Protein AF-A0AB36L0E2-F1 (afdb_monomer_lite)

pLDDT: mean 90.2, std 4.82, range [69.38, 94.31]

Sequence (44 aa):
MNPFKGRHFQRDIIRWAVRWYCKYGISYRELQEMLAERGVNVDH

Organism: NCBI:txid72407

Secondary structure (DSSP, 8-state):
--TTTT-SS-HHHHHHHHHHHHHH---HHHHHHHHHTTT-----

Structure (mmCIF, N/CA/C/O backbone):
data_AF-A0AB36L0E2-F1
#
_entry.id   AF-A0AB36L0E2-F1
#
loop_
_atom_site.group_PDB
_atom_site.id
_atom_site.type_symbol
_atom_site.label_atom_id
_atom_site.label_alt_id
_atom_site.label_comp_id
_atom_site.label_asym_id
_atom_site.label_entity_id
_atom_site.label_seq_id
_atom_site.pdbx_PDB_ins_code
_atom_site.Cartn_x
_atom_site.Cartn_y
_atom_site.Cartn_z
_atom_site.occupancy
_atom_site.B_iso_or_equiv
_atom_site.auth_seq_id
_atom_site.auth_comp_id
_atom_site.auth_asym_id
_atom_site.auth_atom_id
_atom_site.pdbx_PDB_model_num
ATOM 1 N N . MET A 1 1 ? 4.750 4.875 -24.096 1.00 78.50 1 MET A N 1
ATOM 2 C CA . MET A 1 1 ? 5.456 3.814 -23.340 1.00 78.50 1 MET A CA 1
ATOM 3 C C . MET A 1 1 ? 4.605 3.449 -22.131 1.00 78.50 1 MET A C 1
ATOM 5 O O . MET A 1 1 ? 4.229 4.359 -21.407 1.00 78.50 1 MET A O 1
ATOM 9 N N . ASN A 1 2 ? 4.233 2.176 -21.948 1.00 82.25 2 ASN A N 1
ATOM 10 C CA . ASN A 1 2 ? 3.350 1.757 -20.848 1.00 82.25 2 ASN A CA 1
ATOM 11 C C . ASN A 1 2 ? 4.186 1.420 -19.600 1.00 82.25 2 ASN A C 1
ATOM 13 O O . ASN A 1 2 ? 4.822 0.366 -19.595 1.00 82.25 2 ASN A O 1
ATOM 17 N N . PRO A 1 3 ? 4.170 2.249 -18.536 1.00 84.50 3 PRO A N 1
ATOM 18 C CA . PRO A 1 3 ? 5.041 2.068 -17.364 1.00 84.50 3 PRO A CA 1
ATOM 19 C C . PRO A 1 3 ? 4.710 0.822 -16.525 1.00 84.50 3 PRO A C 1
ATOM 21 O O . PRO A 1 3 ? 5.478 0.439 -15.649 1.00 84.50 3 PRO A O 1
ATOM 24 N N . PHE A 1 4 ? 3.576 0.173 -16.800 1.00 87.12 4 PHE A N 1
ATOM 25 C CA . PHE A 1 4 ? 3.112 -1.031 -16.108 1.00 87.12 4 PHE A CA 1
ATOM 26 C C . PHE A 1 4 ? 3.185 -2.298 -16.978 1.00 87.12 4 PHE A C 1
ATOM 28 O O . PHE A 1 4 ? 2.665 -3.339 -16.584 1.00 87.12 4 PHE A O 1
ATOM 35 N N . LYS A 1 5 ? 3.794 -2.238 -18.173 1.00 89.88 5 LYS A N 1
ATOM 36 C CA . LYS A 1 5 ? 3.922 -3.414 -19.048 1.00 89.88 5 LYS A CA 1
ATOM 37 C C . LYS A 1 5 ? 4.778 -4.485 -18.352 1.00 89.88 5 LYS A C 1
ATOM 39 O O . LYS A 1 5 ? 5.882 -4.183 -17.916 1.00 89.88 5 LYS A O 1
ATOM 44 N N . GLY A 1 6 ? 4.266 -5.716 -18.259 1.00 87.88 6 GLY A N 1
ATOM 45 C CA . GLY A 1 6 ? 4.971 -6.849 -17.640 1.00 87.88 6 GLY A CA 1
ATOM 46 C C . GLY A 1 6 ? 4.981 -6.852 -16.106 1.00 87.88 6 GLY A C 1
ATOM 47 O O . GLY A 1 6 ? 5.759 -7.586 -15.509 1.00 87.88 6 GLY A O 1
ATOM 48 N N . ARG A 1 7 ? 4.156 -6.027 -15.448 1.00 90.50 7 ARG A N 1
ATOM 49 C CA . ARG A 1 7 ? 3.998 -6.078 -13.988 1.00 90.50 7 ARG A CA 1
ATOM 50 C C . ARG A 1 7 ? 3.020 -7.182 -13.583 1.00 90.50 7 ARG A C 1
ATOM 52 O O . ARG A 1 7 ? 2.005 -7.372 -14.243 1.00 90.50 7 ARG A O 1
ATOM 59 N N . HIS A 1 8 ? 3.315 -7.843 -12.463 1.00 88.00 8 HIS A N 1
ATOM 60 C CA . HIS A 1 8 ? 2.472 -8.895 -11.881 1.00 88.00 8 HIS A CA 1
ATOM 61 C C . HIS A 1 8 ? 1.106 -8.375 -11.418 1.00 88.00 8 HIS A C 1
ATOM 63 O O . HIS A 1 8 ? 0.105 -9.074 -11.522 1.00 88.00 8 HIS A O 1
ATOM 69 N N . PHE A 1 9 ? 1.060 -7.130 -10.941 1.00 88.62 9 PHE A N 1
ATOM 70 C CA . PHE A 1 9 ? -0.159 -6.501 -10.448 1.00 88.62 9 PHE A CA 1
ATOM 71 C C . PHE A 1 9 ? -0.718 -5.496 -11.455 1.00 88.62 9 PHE A C 1
ATOM 73 O O . PHE A 1 9 ? 0.026 -4.821 -12.174 1.00 88.62 9 PHE A O 1
ATOM 80 N N . GLN A 1 10 ? -2.045 -5.352 -11.469 1.00 91.50 10 GLN A N 1
ATOM 81 C CA . GLN A 1 10 ? -2.711 -4.330 -12.273 1.00 91.50 10 GLN A CA 1
ATOM 82 C C . GLN A 1 10 ? -2.278 -2.924 -11.835 1.00 91.50 10 GLN A C 1
ATOM 84 O O . GLN A 1 10 ? -2.000 -2.674 -10.659 1.00 91.50 10 GLN A O 1
ATOM 89 N N . ARG A 1 1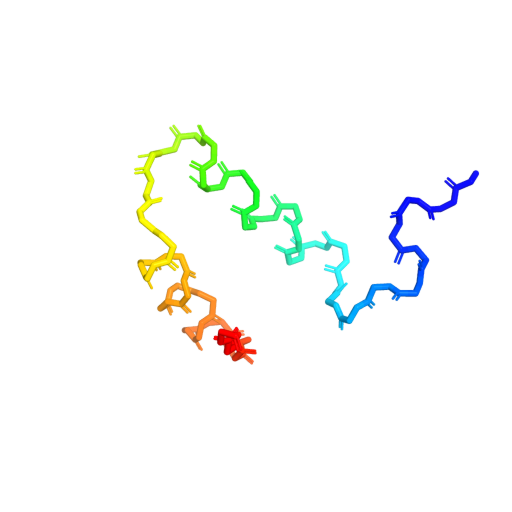1 ? -2.267 -1.973 -12.781 1.00 92.56 11 ARG A N 1
ATOM 90 C CA . ARG A 1 11 ? -1.791 -0.604 -12.514 1.00 92.56 11 ARG A CA 1
ATOM 91 C C . ARG A 1 11 ? -2.511 0.046 -11.329 1.00 92.56 11 ARG A C 1
ATOM 93 O O . ARG A 1 11 ? -1.898 0.823 -10.602 1.00 92.56 11 ARG A O 1
ATOM 100 N N . ASP A 1 12 ? -3.810 -0.217 -11.180 1.00 92.38 12 ASP A N 1
ATOM 101 C CA . ASP A 1 12 ? -4.646 0.443 -10.180 1.00 92.38 12 ASP A CA 1
ATOM 102 C C . ASP A 1 12 ? -4.274 -0.023 -8.766 1.00 92.38 12 ASP A C 1
ATOM 104 O O . ASP A 1 12 ? -4.245 0.794 -7.850 1.00 92.38 12 ASP A O 1
ATOM 108 N N . ILE A 1 13 ? -3.850 -1.282 -8.617 1.00 93.00 13 ILE A N 1
ATOM 109 C CA . ILE A 1 13 ? -3.357 -1.855 -7.356 1.00 93.00 13 ILE A CA 1
ATOM 110 C C . ILE A 1 13 ? -2.023 -1.209 -6.982 1.00 93.00 13 ILE A C 1
ATOM 112 O O . ILE A 1 13 ? -1.861 -0.720 -5.869 1.00 93.00 13 ILE A O 1
ATOM 116 N N . ILE A 1 14 ? -1.096 -1.124 -7.942 1.00 92.19 14 ILE A N 1
ATOM 117 C CA . ILE A 1 14 ? 0.225 -0.514 -7.733 1.00 92.19 14 ILE A CA 1
ATOM 118 C C . ILE A 1 14 ? 0.077 0.961 -7.344 1.00 92.19 14 ILE A C 1
ATOM 120 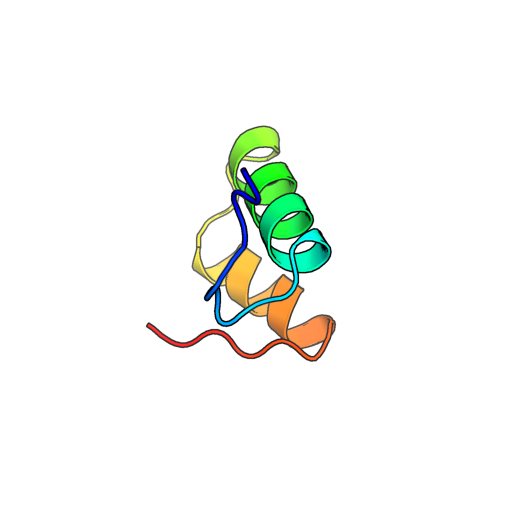O O . ILE A 1 14 ? 0.696 1.420 -6.388 1.00 92.19 14 ILE A O 1
ATOM 124 N N . ARG A 1 15 ? -0.773 1.715 -8.051 1.00 93.31 15 ARG A N 1
ATOM 125 C CA . ARG 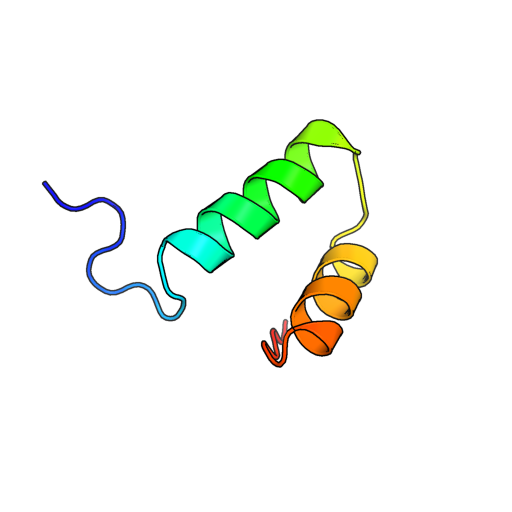A 1 15 ? -1.044 3.121 -7.715 1.00 93.31 15 ARG A CA 1
ATOM 126 C C . ARG A 1 15 ? -1.671 3.276 -6.339 1.00 93.31 15 ARG A C 1
ATOM 128 O O . ARG A 1 15 ? -1.314 4.205 -5.620 1.00 93.31 15 ARG A O 1
ATOM 135 N N . TRP A 1 16 ? -2.618 2.411 -5.997 1.00 94.31 16 TRP A N 1
ATOM 136 C CA . TRP A 1 16 ? -3.277 2.443 -4.701 1.00 94.31 16 TRP A CA 1
ATOM 137 C C . TRP A 1 16 ? -2.269 2.174 -3.579 1.00 94.31 16 TRP A C 1
ATOM 139 O O . TRP A 1 16 ? -2.169 2.982 -2.658 1.00 94.31 16 TRP A O 1
ATOM 149 N N . ALA A 1 17 ? -1.445 1.135 -3.722 1.00 93.62 17 ALA A N 1
ATOM 150 C CA . ALA A 1 17 ? -0.435 0.768 -2.739 1.00 93.62 17 ALA A CA 1
ATOM 151 C C . ALA A 1 17 ? 0.602 1.881 -2.527 1.00 93.62 17 ALA A C 1
ATOM 153 O O . ALA A 1 17 ? 0.826 2.315 -1.399 1.00 93.62 17 ALA A O 1
ATOM 154 N N . VAL A 1 18 ? 1.157 2.427 -3.617 1.00 92.62 18 VAL A N 1
ATOM 155 C CA . VAL A 1 18 ? 2.117 3.543 -3.559 1.00 92.62 18 VAL A CA 1
ATOM 156 C C . VAL A 1 18 ? 1.492 4.782 -2.918 1.00 92.62 18 VA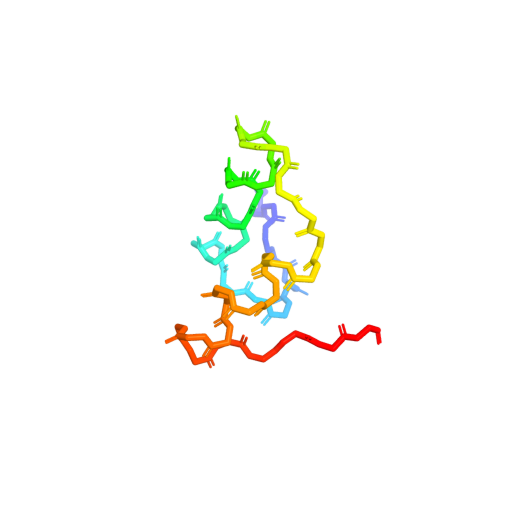L A C 1
ATOM 158 O O . VAL A 1 18 ? 2.139 5.455 -2.120 1.00 92.62 18 VAL A O 1
ATOM 161 N N . ARG A 1 19 ? 0.222 5.088 -3.221 1.00 94.00 19 ARG A N 1
ATOM 162 C CA . ARG A 1 19 ? -0.469 6.239 -2.627 1.00 94.00 19 ARG A CA 1
ATOM 163 C C . ARG A 1 19 ? -0.571 6.106 -1.113 1.00 94.00 19 ARG A C 1
ATOM 165 O O . ARG A 1 19 ? -0.331 7.089 -0.422 1.00 94.00 19 ARG A O 1
ATOM 172 N N . TRP A 1 20 ? -0.945 4.934 -0.613 1.00 93.62 20 TRP A N 1
ATOM 173 C CA . TRP A 1 20 ? -1.090 4.716 0.822 1.00 93.62 20 TRP A CA 1
ATOM 174 C C . TRP A 1 20 ? 0.259 4.691 1.533 1.00 93.62 20 TRP A C 1
ATOM 176 O O . TRP A 1 20 ? 0.434 5.424 2.505 1.00 93.62 20 TRP A O 1
ATOM 186 N N . TYR A 1 21 ? 1.227 3.967 0.970 1.00 93.00 21 TYR A N 1
ATOM 187 C CA . TYR A 1 21 ? 2.591 3.898 1.485 1.00 93.00 21 TYR A CA 1
ATOM 188 C C . TYR A 1 21 ? 3.228 5.288 1.615 1.00 93.00 21 TYR A C 1
ATOM 190 O O . TYR A 1 21 ? 3.689 5.670 2.687 1.00 93.00 21 TYR A O 1
ATOM 198 N N . CYS A 1 22 ? 3.179 6.098 0.552 1.00 91.69 22 CYS A N 1
ATOM 199 C CA . CYS A 1 22 ? 3.801 7.422 0.558 1.00 91.69 22 CYS A CA 1
ATOM 200 C C . CYS A 1 22 ? 3.018 8.473 1.353 1.00 91.69 22 CYS A C 1
ATOM 202 O O . CYS A 1 22 ? 3.627 9.388 1.897 1.00 91.69 22 CYS A O 1
ATOM 204 N N . LYS A 1 23 ? 1.680 8.403 1.390 1.00 93.31 23 LYS A N 1
ATOM 205 C CA . LYS A 1 23 ? 0.868 9.451 2.027 1.00 93.31 23 LYS A CA 1
ATOM 206 C C . LYS A 1 23 ? 0.771 9.291 3.542 1.00 93.31 23 LYS A C 1
ATOM 208 O O . LYS A 1 23 ? 0.704 10.300 4.236 1.00 93.31 23 LYS A O 1
ATOM 213 N N . TYR A 1 24 ? 0.707 8.055 4.031 1.00 91.31 24 TYR A N 1
ATOM 214 C CA . TYR A 1 24 ? 0.387 7.776 5.432 1.00 91.31 24 TYR A CA 1
ATOM 215 C C . TYR A 1 24 ? 1.555 7.182 6.222 1.00 91.31 24 TYR A C 1
ATOM 217 O O . TYR A 1 24 ? 1.415 7.001 7.424 1.00 91.31 24 TYR A O 1
ATOM 225 N N . GLY A 1 25 ? 2.699 6.903 5.582 1.00 87.19 25 GLY A N 1
ATOM 226 C CA . GLY A 1 25 ? 3.868 6.343 6.270 1.00 87.19 25 GLY A CA 1
ATOM 227 C C . GLY A 1 25 ? 3.602 4.972 6.898 1.00 87.19 25 GLY A C 1
ATOM 228 O O . GLY A 1 25 ? 4.246 4.615 7.879 1.00 87.19 25 GLY A O 1
ATOM 229 N N . ILE A 1 26 ? 2.630 4.235 6.357 1.00 91.38 26 ILE A N 1
ATOM 230 C CA . ILE A 1 26 ? 2.261 2.896 6.821 1.00 91.38 26 ILE A CA 1
ATOM 231 C C . ILE A 1 26 ? 3.392 1.905 6.566 1.00 91.38 26 ILE A C 1
ATOM 233 O O . ILE A 1 26 ? 4.106 1.990 5.561 1.00 91.38 26 ILE A O 1
ATOM 237 N N . SER A 1 27 ? 3.534 0.940 7.470 1.00 92.06 27 SER A N 1
ATOM 238 C CA . SER A 1 27 ? 4.504 -0.132 7.303 1.00 92.06 27 SER A CA 1
ATOM 239 C C . SER A 1 27 ? 4.138 -1.029 6.118 1.00 92.06 27 SER A C 1
ATOM 241 O O . SER A 1 27 ? 2.981 -1.132 5.703 1.00 92.06 27 SER A O 1
ATOM 243 N N . TYR A 1 28 ? 5.136 -1.727 5.574 1.00 90.06 28 TYR A N 1
ATOM 244 C CA . TYR A 1 28 ? 4.907 -2.696 4.500 1.00 90.06 28 TYR A CA 1
ATOM 245 C C . TYR A 1 28 ? 3.932 -3.806 4.921 1.00 90.06 28 TYR A C 1
ATOM 247 O O . TYR A 1 28 ? 3.122 -4.252 4.115 1.00 90.06 28 TYR A O 1
ATOM 255 N N . ARG A 1 29 ? 3.964 -4.207 6.198 1.00 92.25 29 ARG A N 1
ATOM 256 C CA . ARG A 1 29 ? 3.062 -5.221 6.748 1.00 92.25 29 ARG A CA 1
ATOM 257 C C . ARG A 1 29 ? 1.612 -4.745 6.769 1.00 92.25 29 ARG A C 1
ATOM 259 O O . ARG A 1 29 ? 0.750 -5.459 6.277 1.00 92.25 29 ARG A O 1
ATOM 266 N N . GLU A 1 30 ? 1.362 -3.530 7.249 1.00 93.12 30 GLU A N 1
ATOM 267 C CA . GLU A 1 30 ? 0.016 -2.942 7.209 1.00 93.12 30 GLU A CA 1
ATOM 268 C C . GLU A 1 30 ? -0.478 -2.817 5.765 1.00 93.12 30 GLU A C 1
ATOM 270 O O . GLU A 1 30 ? -1.614 -3.166 5.455 1.00 93.12 30 GLU A O 1
ATOM 275 N N . LEU A 1 31 ? 0.394 -2.389 4.847 1.00 93.44 31 LEU A N 1
ATOM 276 C CA . LEU A 1 31 ? 0.059 -2.318 3.429 1.00 93.44 31 LEU A CA 1
ATOM 277 C C . LEU A 1 31 ? -0.291 -3.698 2.845 1.00 93.44 31 LEU A C 1
ATOM 279 O O . LEU A 1 31 ? -1.234 -3.803 2.059 1.00 93.44 31 LEU A O 1
ATOM 283 N N . GLN A 1 32 ? 0.447 -4.744 3.222 1.00 92.75 32 GLN A N 1
ATOM 284 C CA . GLN A 1 32 ? 0.178 -6.126 2.825 1.00 92.75 32 GLN A CA 1
ATOM 285 C C . GLN A 1 32 ? -1.182 -6.600 3.350 1.00 92.75 32 GLN A C 1
ATOM 287 O O . GLN A 1 32 ? -1.951 -7.179 2.587 1.00 92.75 32 GLN A O 1
ATOM 292 N N . GLU A 1 33 ? -1.510 -6.318 4.612 1.00 94.19 33 GLU A N 1
ATOM 293 C CA . GLU A 1 33 ? -2.809 -6.659 5.205 1.00 94.19 33 GLU A CA 1
ATOM 294 C C . GLU A 1 33 ? -3.955 -5.961 4.462 1.00 94.19 33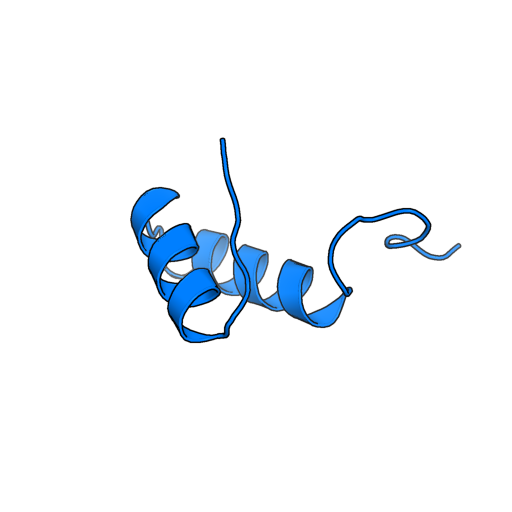 GLU A C 1
ATOM 296 O O . GLU A 1 33 ? -4.902 -6.620 4.031 1.00 94.19 33 GLU A O 1
ATOM 301 N N . MET A 1 34 ? -3.822 -4.663 4.175 1.00 94.00 34 MET A N 1
ATOM 302 C CA . MET A 1 34 ? -4.842 -3.927 3.423 1.00 94.00 34 MET A CA 1
ATOM 303 C C . MET A 1 34 ? -5.002 -4.421 1.975 1.00 94.00 34 MET A C 1
ATOM 305 O O . MET A 1 34 ? -6.077 -4.306 1.381 1.00 94.00 34 MET A O 1
ATOM 309 N N . LEU A 1 35 ? -3.929 -4.922 1.356 1.00 93.25 35 LEU A N 1
ATOM 310 C CA . LEU A 1 35 ? -3.987 -5.547 0.033 1.00 93.25 35 LEU A CA 1
ATOM 311 C C . LEU A 1 35 ? -4.659 -6.925 0.108 1.00 93.25 35 LEU A C 1
ATOM 313 O O . LEU A 1 35 ? -5.494 -7.233 -0.748 1.00 93.25 35 LEU A O 1
ATOM 317 N N . ALA A 1 36 ? -4.379 -7.703 1.155 1.00 93.75 36 ALA A N 1
ATOM 318 C CA . ALA A 1 36 ? -4.993 -9.004 1.393 1.00 93.75 36 ALA A CA 1
ATOM 319 C C . ALA A 1 36 ? -6.512 -8.893 1.608 1.00 93.75 36 ALA A C 1
ATOM 321 O O . ALA A 1 36 ? -7.263 -9.671 1.021 1.00 93.75 36 ALA A O 1
ATOM 322 N N . GLU A 1 37 ? -6.985 -7.870 2.330 1.00 93.75 37 GLU A N 1
ATOM 323 C CA . GLU A 1 37 ? -8.420 -7.558 2.465 1.00 93.75 37 GLU A CA 1
ATOM 324 C C . GLU A 1 37 ? -9.104 -7.283 1.114 1.00 93.75 37 GLU A C 1
ATOM 326 O O . GLU A 1 37 ? -10.304 -7.498 0.950 1.00 93.75 37 GLU A O 1
ATOM 331 N N . ARG A 1 38 ? -8.342 -6.831 0.112 1.00 90.38 38 ARG A N 1
ATOM 332 C CA . ARG A 1 38 ? -8.818 -6.587 -1.261 1.00 90.38 38 ARG A CA 1
ATOM 333 C C . ARG A 1 38 ? -8.654 -7.813 -2.167 1.00 90.38 38 ARG A C 1
ATOM 335 O O . ARG A 1 38 ? -8.855 -7.698 -3.375 1.00 90.38 38 ARG A O 1
ATOM 342 N N . GLY A 1 39 ? -8.278 -8.962 -1.604 1.00 91.25 39 GLY A N 1
ATOM 343 C CA . GLY A 1 39 ? -8.036 -10.211 -2.329 1.00 91.25 39 GLY A CA 1
ATOM 344 C C . GLY A 1 39 ? -6.684 -10.270 -3.041 1.00 91.25 39 GLY A C 1
ATOM 345 O O . GLY A 1 39 ? -6.488 -11.115 -3.912 1.00 91.25 39 GLY A O 1
ATOM 346 N N . VAL A 1 40 ? -5.753 -9.372 -2.710 1.00 90.75 40 VAL A N 1
ATOM 347 C CA . VAL A 1 40 ? -4.425 -9.304 -3.325 1.00 90.75 40 VAL A CA 1
ATOM 348 C C . VAL A 1 40 ? -3.408 -9.822 -2.329 1.00 90.75 40 VAL A C 1
ATOM 350 O O . VAL A 1 40 ? -3.044 -9.128 -1.385 1.00 90.75 40 VAL A O 1
ATOM 353 N N . ASN A 1 41 ? -2.934 -11.042 -2.551 1.00 89.00 41 ASN A N 1
ATOM 354 C CA . ASN A 1 41 ? -1.892 -11.606 -1.713 1.00 89.00 41 ASN A CA 1
ATOM 355 C C . ASN A 1 41 ? -0.516 -11.163 -2.228 1.00 89.00 41 ASN A C 1
ATOM 357 O O . ASN A 1 41 ? -0.206 -11.335 -3.410 1.00 89.00 41 ASN A O 1
ATOM 361 N N . VAL A 1 42 ? 0.275 -10.547 -1.352 1.00 86.50 42 VAL A N 1
ATOM 362 C CA . VAL A 1 42 ? 1.640 -10.102 -1.636 1.00 86.50 42 VAL A CA 1
ATOM 363 C C . VAL A 1 42 ? 2.539 -10.773 -0.613 1.00 86.50 42 VAL A C 1
ATOM 365 O O . VAL A 1 42 ? 2.372 -10.554 0.583 1.00 86.50 42 VAL A O 1
ATOM 368 N N . ASP A 1 43 ? 3.452 -11.604 -1.099 1.00 80.50 43 ASP A N 1
ATOM 369 C CA . ASP A 1 43 ? 4.465 -12.260 -0.274 1.00 80.50 43 ASP A CA 1
ATOM 370 C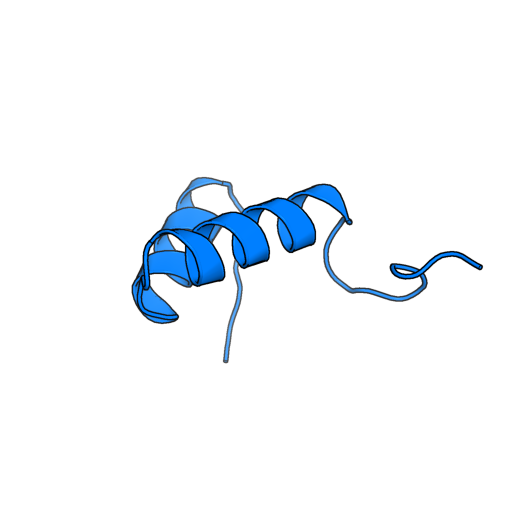 C . ASP A 1 43 ? 5.779 -11.456 -0.293 1.00 80.50 43 ASP A C 1
ATOM 372 O O . ASP A 1 43 ? 5.888 -10.466 -1.031 1.00 80.50 43 ASP A O 1
ATOM 376 N N . HIS A 1 44 ? 6.744 -11.842 0.545 1.00 69.38 44 HIS A N 1
ATOM 377 C CA . HIS A 1 44 ? 8.076 -11.220 0.578 1.00 69.38 44 HIS A CA 1
ATOM 378 C C . HIS A 1 44 ? 9.004 -11.756 -0.518 1.00 69.38 44 HIS A C 1
ATOM 380 O O . HIS A 1 44 ? 8.928 -12.959 -0.850 1.00 69.38 44 HIS A O 1
#

Foldseek 3Di:
DDPCPPPPDDPVLVVVLCCCCVVPVDDPVVSQVVCVVVVHHDDD

Radius of gyration: 10.9 Å; chains: 1; bounding box: 17×22×31 Å